Protein AF-A0A348PNM4-F1 (afdb_monomer_lite)

pLDDT: mean 82.45, std 11.68, range [41.69, 92.88]

Sequence (81 aa):
MGYELHCLTVTDAEWQMIKTGVPFADTLESSYEGENFSYYFSFNSGFKGQLSVDYSGEDDYSSGEGFSGSLDDAHIHLDSD

Foldseek 3Di:
DDDDDDDDDDDPVVVVCLQVLHWDKDWDWDDDPRKIKIWIWIGNPPHRQWIWIWMAIPPNVDIDTPDTDGVVPDDDDDPDD

Radius of gyration: 13.39 Å; chains: 1; bounding box: 32×25×34 Å

Secondary structure (DSSP, 8-state):
-----------HHHHHHHHHT--EEEEEEEEETTEEEEEEEEESSSSTTEEEEEEEESSTT-EEEEEEEETTTS-------

Structure (mmCIF, N/CA/C/O backbone):
data_AF-A0A348PNM4-F1
#
_entry.id   AF-A0A348PNM4-F1
#
loop_
_atom_site.group_PDB
_atom_site.id
_atom_site.type_symbol
_atom_site.label_atom_id
_atom_site.label_alt_id
_atom_site.label_comp_id
_atom_site.label_asym_id
_atom_site.label_entity_id
_atom_site.label_seq_id
_atom_site.pdbx_PDB_ins_code
_atom_site.Cartn_x
_atom_site.Cartn_y
_atom_site.Cartn_z
_atom_site.occupancy
_atom_site.B_iso_or_equiv
_atom_site.auth_seq_id
_atom_site.auth_comp_id
_atom_site.auth_asym_id
_atom_site.auth_atom_id
_atom_site.pdbx_PDB_model_num
ATOM 1 N N . MET A 1 1 ? 5.732 -15.395 -17.395 1.00 43.09 1 MET A N 1
ATOM 2 C CA . MET A 1 1 ? 5.318 -13.988 -17.552 1.00 43.09 1 MET A CA 1
ATOM 3 C C . MET A 1 1 ? 5.341 -13.430 -16.146 1.00 43.09 1 MET A C 1
ATOM 5 O O . MET A 1 1 ? 4.546 -13.892 -15.337 1.00 43.09 1 MET A O 1
ATOM 9 N N . GLY A 1 2 ? 6.404 -12.694 -15.819 1.00 41.69 2 GLY A N 1
ATOM 10 C CA . GLY A 1 2 ? 6.798 -12.377 -14.447 1.00 41.69 2 GLY A CA 1
ATOM 11 C C . GLY A 1 2 ? 5.801 -11.435 -13.793 1.00 41.69 2 GLY A C 1
ATOM 12 O O . GLY A 1 2 ? 5.670 -10.297 -14.216 1.00 41.69 2 GLY A O 1
ATOM 13 N N . TYR A 1 3 ? 5.077 -11.941 -12.801 1.00 50.88 3 TYR A N 1
ATOM 14 C CA . TYR A 1 3 ? 4.429 -11.097 -11.811 1.00 50.88 3 TYR A CA 1
ATOM 15 C C . TYR A 1 3 ? 5.436 -10.974 -10.677 1.00 50.88 3 TYR A C 1
ATOM 17 O O . TYR A 1 3 ? 5.669 -11.949 -9.959 1.00 50.88 3 TYR A O 1
ATOM 25 N N . GLU A 1 4 ? 6.102 -9.833 -10.580 1.00 62.91 4 GLU A N 1
ATOM 26 C CA . GLU A 1 4 ? 6.943 -9.549 -9.427 1.00 62.91 4 GLU A CA 1
ATOM 27 C C . GLU A 1 4 ? 6.067 -9.113 -8.263 1.00 62.91 4 GLU A C 1
ATOM 29 O O . GLU A 1 4 ? 5.185 -8.265 -8.387 1.00 62.91 4 GLU A O 1
ATOM 34 N N . LEU A 1 5 ? 6.270 -9.780 -7.131 1.00 67.44 5 LEU A N 1
ATOM 35 C CA . LEU A 1 5 ? 5.561 -9.496 -5.898 1.00 67.44 5 LEU A CA 1
ATOM 36 C C . LEU A 1 5 ? 6.385 -8.476 -5.119 1.00 67.44 5 LEU A C 1
ATOM 38 O O . LEU A 1 5 ? 7.450 -8.807 -4.599 1.00 67.44 5 LEU A O 1
ATOM 42 N N . HIS A 1 6 ? 5.879 -7.250 -5.029 1.00 76.94 6 HIS A N 1
ATOM 43 C CA . HIS A 1 6 ? 6.426 -6.229 -4.144 1.00 76.94 6 HIS A CA 1
ATOM 44 C C . HIS A 1 6 ? 5.617 -6.195 -2.847 1.00 76.94 6 HIS A C 1
ATOM 46 O O . HIS A 1 6 ? 4.394 -6.059 -2.867 1.00 76.94 6 HIS A O 1
ATOM 52 N N . CYS A 1 7 ? 6.311 -6.333 -1.718 1.00 80.06 7 CYS A N 1
ATOM 53 C CA . CYS A 1 7 ? 5.703 -6.357 -0.392 1.00 80.06 7 CYS A CA 1
ATOM 54 C C . CYS A 1 7 ? 6.083 -5.091 0.376 1.00 80.06 7 CYS A C 1
ATOM 56 O O . CYS A 1 7 ? 7.267 -4.839 0.600 1.00 80.06 7 CYS A O 1
ATOM 58 N N . LEU A 1 8 ? 5.080 -4.333 0.817 1.00 84.06 8 LEU A N 1
ATOM 59 C CA . LEU A 1 8 ? 5.260 -3.276 1.804 1.00 84.06 8 LEU A CA 1
ATOM 60 C C . LEU A 1 8 ? 5.109 -3.874 3.207 1.00 84.06 8 LEU A C 1
ATOM 62 O O . LEU A 1 8 ? 4.051 -4.407 3.548 1.00 84.06 8 LEU A O 1
ATOM 66 N N . THR A 1 9 ? 6.149 -3.763 4.029 1.00 86.44 9 THR A N 1
ATOM 67 C CA . THR A 1 9 ? 6.074 -4.140 5.443 1.00 86.44 9 THR A CA 1
ATOM 68 C C . THR A 1 9 ? 5.547 -2.963 6.249 1.00 86.44 9 THR A C 1
ATOM 70 O O . THR A 1 9 ? 6.140 -1.890 6.234 1.00 86.44 9 THR A O 1
ATOM 73 N N . VAL A 1 10 ? 4.467 -3.186 6.993 1.00 85.94 10 VAL A N 1
ATOM 74 C CA . VAL A 1 10 ? 3.904 -2.213 7.936 1.00 85.94 10 VAL A CA 1
ATOM 75 C C . VAL A 1 10 ? 3.994 -2.752 9.359 1.00 85.94 10 VAL A C 1
ATOM 77 O O . VAL A 1 10 ? 3.990 -3.965 9.583 1.00 85.94 10 VAL A O 1
ATOM 80 N N . THR A 1 11 ? 4.068 -1.862 10.340 1.00 89.06 11 THR A N 1
ATOM 81 C CA . THR A 1 11 ? 3.993 -2.228 11.758 1.00 89.06 11 THR A CA 1
ATOM 82 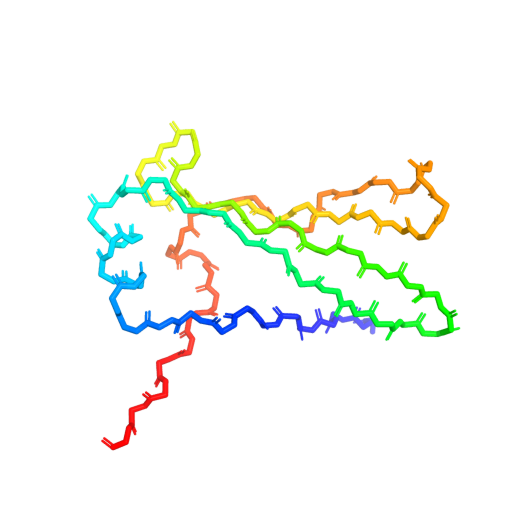C C . THR A 1 11 ? 2.573 -2.646 12.147 1.00 89.06 11 THR A C 1
ATOM 84 O O . THR A 1 11 ? 1.598 -2.279 11.489 1.00 89.06 11 THR A O 1
ATOM 87 N N . ASP A 1 12 ? 2.417 -3.368 13.266 1.00 88.19 12 ASP A N 1
ATOM 88 C CA . ASP A 1 12 ? 1.077 -3.713 13.772 1.00 88.19 12 ASP A CA 1
ATOM 89 C C . ASP A 1 12 ? 0.229 -2.456 14.021 1.00 88.19 12 ASP A C 1
ATOM 91 O O . ASP A 1 12 ? -0.937 -2.420 13.639 1.00 88.19 12 ASP A O 1
ATOM 95 N N . ALA A 1 13 ? 0.817 -1.391 14.577 1.00 89.25 13 ALA A N 1
ATOM 96 C CA . ALA A 1 13 ? 0.102 -0.143 14.836 1.00 89.25 13 ALA A CA 1
ATOM 97 C C . ALA A 1 13 ? -0.461 0.481 13.546 1.00 89.25 13 ALA A C 1
ATOM 99 O O . ALA A 1 13 ? -1.637 0.853 13.505 1.00 89.25 13 ALA A O 1
ATOM 100 N N . GLU A 1 14 ? 0.345 0.540 12.485 1.00 90.50 14 GLU A N 1
ATOM 101 C CA . GLU A 1 14 ? -0.082 1.012 11.162 1.00 90.50 14 GLU A CA 1
ATOM 102 C C . GLU A 1 14 ? -1.147 0.090 10.570 1.00 90.50 14 GLU A C 1
ATOM 104 O O . GLU A 1 14 ? -2.171 0.557 10.070 1.00 90.50 14 GLU A O 1
ATOM 109 N N . TRP A 1 15 ? -0.986 -1.225 10.719 1.00 89.56 15 TRP A N 1
ATOM 110 C CA . TRP A 1 15 ? -1.978 -2.191 10.262 1.00 89.56 15 TRP A CA 1
ATOM 111 C C . TRP A 1 15 ? -3.329 -2.041 10.974 1.00 89.56 15 TRP A C 1
ATOM 113 O O . TRP A 1 15 ? -4.385 -2.107 10.337 1.00 89.56 15 TRP A O 1
ATOM 123 N N . GLN A 1 16 ? -3.345 -1.790 12.287 1.00 90.50 16 GLN A N 1
A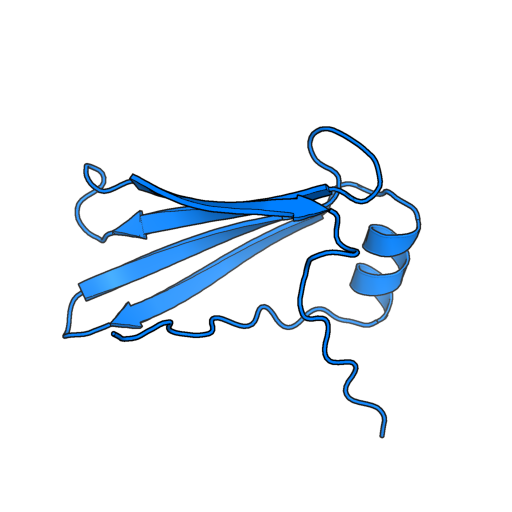TOM 124 C CA . GLN A 1 16 ? -4.585 -1.487 13.011 1.00 90.50 16 GLN A CA 1
ATOM 125 C C . GLN A 1 16 ? -5.232 -0.191 12.498 1.00 90.50 16 GLN A C 1
ATOM 127 O O . GLN A 1 16 ? -6.453 -0.144 12.314 1.00 90.50 16 GLN A O 1
ATOM 132 N N . MET A 1 17 ? -4.440 0.847 12.215 1.00 91.75 17 MET A N 1
ATOM 133 C CA . MET A 1 17 ? -4.940 2.094 11.621 1.00 91.75 17 MET A CA 1
ATOM 134 C C . MET A 1 17 ? -5.574 1.842 10.246 1.00 91.75 17 MET A C 1
ATOM 136 O O . MET A 1 17 ? -6.733 2.208 10.028 1.00 91.75 17 MET A O 1
ATOM 140 N N . ILE A 1 18 ? -4.885 1.118 9.366 1.00 90.69 18 IL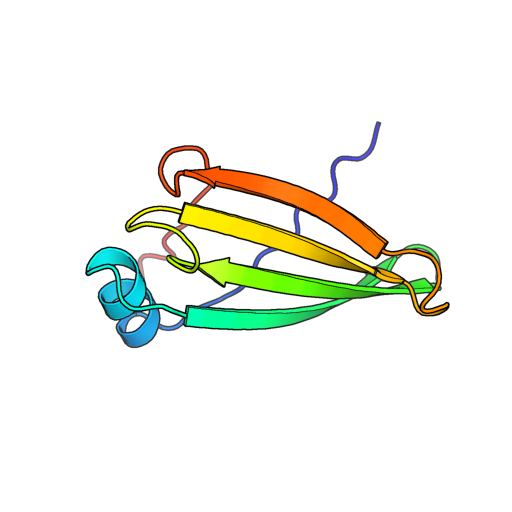E A N 1
ATOM 141 C CA . ILE A 1 18 ? -5.386 0.743 8.038 1.00 90.69 18 ILE A CA 1
ATOM 142 C C . ILE A 1 18 ? -6.716 -0.015 8.154 1.00 90.69 18 ILE A C 1
ATOM 144 O O . ILE A 1 18 ? -7.705 0.359 7.521 1.00 90.69 18 ILE A O 1
ATOM 148 N N . LYS A 1 19 ? -6.805 -1.025 9.026 1.00 88.19 19 LYS A N 1
ATOM 149 C CA . LYS A 1 19 ? -8.045 -1.800 9.230 1.00 88.19 19 LYS A CA 1
ATOM 150 C C . LYS A 1 19 ? -9.214 -0.960 9.748 1.00 88.19 19 LYS A C 1
ATOM 152 O O . LYS A 1 19 ? -10.377 -1.233 9.432 1.00 88.19 19 LYS A O 1
ATOM 157 N N . THR A 1 20 ? -8.941 0.067 10.550 1.00 91.06 20 THR A N 1
ATOM 158 C CA . THR A 1 20 ? -10.002 0.962 11.043 1.00 91.06 20 THR A CA 1
ATOM 159 C C . THR A 1 20 ? -10.510 1.931 9.974 1.00 91.06 20 THR A C 1
ATOM 161 O O . THR A 1 20 ? -11.615 2.459 10.126 1.00 91.06 20 THR A O 1
ATOM 164 N N . GLY A 1 21 ? -9.809 2.044 8.843 1.00 90.19 21 GLY A N 1
ATOM 165 C CA . GLY A 1 21 ? -10.152 2.930 7.732 1.00 90.19 21 GLY A CA 1
ATOM 166 C C . GLY A 1 21 ? -9.385 4.248 7.751 1.00 90.19 21 GLY A C 1
ATOM 167 O O . GLY A 1 21 ? -9.788 5.179 7.060 1.00 90.19 21 GLY A O 1
ATOM 168 N N . VAL A 1 22 ? -8.323 4.354 8.555 1.00 92.31 22 VAL A N 1
ATOM 169 C CA . VAL A 1 22 ? -7.454 5.534 8.559 1.00 92.31 22 VAL A CA 1
ATOM 170 C C . VAL A 1 22 ? -6.644 5.543 7.258 1.00 92.31 22 VAL A C 1
ATOM 172 O O . VAL A 1 22 ? -6.074 4.504 6.909 1.00 92.31 22 VAL A O 1
ATOM 175 N N . PRO A 1 23 ? -6.591 6.674 6.532 1.00 92.25 23 PRO A N 1
ATOM 176 C CA . PRO A 1 23 ? -5.719 6.817 5.377 1.00 92.25 23 PRO A CA 1
ATOM 177 C C . PRO A 1 23 ? -4.261 6.607 5.775 1.00 92.25 23 PRO A C 1
ATOM 179 O O . PRO A 1 23 ? -3.776 7.232 6.718 1.00 92.25 23 PRO A O 1
ATOM 182 N N . PHE A 1 24 ? -3.575 5.736 5.051 1.00 92.44 24 PHE A N 1
ATOM 183 C CA . PHE A 1 24 ? -2.154 5.466 5.231 1.00 92.44 24 PHE A CA 1
ATOM 184 C C . PHE A 1 24 ? -1.520 5.351 3.854 1.00 92.44 24 PHE A C 1
ATOM 186 O O . PHE A 1 24 ? -2.120 4.774 2.949 1.00 92.44 24 PHE A O 1
ATOM 193 N N . ALA A 1 25 ? -0.332 5.911 3.685 1.00 92.19 25 ALA A N 1
ATOM 194 C CA . ALA A 1 25 ? 0.406 5.793 2.445 1.00 92.19 25 ALA A CA 1
ATOM 195 C C . ALA A 1 25 ? 1.889 5.663 2.750 1.00 92.19 25 ALA A C 1
ATOM 197 O O . ALA A 1 25 ? 2.386 6.331 3.656 1.00 92.19 25 ALA A O 1
ATOM 198 N N . ASP A 1 26 ? 2.563 4.822 1.980 1.00 92.44 26 ASP A N 1
ATOM 199 C CA . ASP A 1 26 ? 3.998 4.607 2.094 1.00 92.44 26 ASP A CA 1
ATOM 200 C C . ASP A 1 26 ? 4.594 4.304 0.717 1.00 92.44 26 ASP A C 1
ATOM 202 O O . ASP A 1 26 ? 3.867 4.004 -0.238 1.00 92.44 26 ASP A O 1
ATOM 206 N N . THR A 1 27 ? 5.909 4.450 0.587 1.00 90.25 27 THR A N 1
ATOM 207 C CA . THR A 1 27 ? 6.609 4.298 -0.692 1.00 90.25 27 THR A CA 1
ATOM 208 C C . THR A 1 27 ? 7.704 3.259 -0.556 1.00 90.25 27 THR A C 1
ATOM 210 O O . THR A 1 27 ? 8.560 3.356 0.318 1.00 90.25 27 THR A O 1
ATOM 213 N N . LEU A 1 28 ? 7.699 2.288 -1.462 1.00 88.44 28 LEU A N 1
ATOM 214 C CA . LEU A 1 28 ? 8.727 1.267 -1.567 1.00 88.44 28 LEU A CA 1
ATOM 215 C C . LEU A 1 28 ? 9.577 1.533 -2.807 1.00 88.44 28 LEU A C 1
ATOM 217 O O . LEU A 1 28 ? 9.078 1.476 -3.928 1.00 88.44 28 LEU A O 1
ATOM 221 N N . GLU A 1 29 ? 10.868 1.763 -2.613 1.00 87.69 29 GLU A N 1
ATOM 222 C CA . GLU A 1 29 ? 11.835 1.828 -3.709 1.00 87.69 29 GLU A CA 1
ATOM 223 C C . GLU A 1 29 ? 12.378 0.422 -3.996 1.00 87.69 29 GLU A C 1
ATOM 225 O O . GLU A 1 29 ? 12.777 -0.315 -3.089 1.00 87.69 29 GLU A O 1
ATOM 230 N N . SER A 1 30 ? 12.387 0.025 -5.264 1.00 84.31 30 SER A N 1
ATOM 231 C CA . SER A 1 30 ? 12.933 -1.254 -5.714 1.00 84.31 30 SER A CA 1
ATOM 232 C C . SER A 1 30 ? 13.683 -1.081 -7.029 1.00 84.31 30 SER A C 1
ATOM 234 O O . SER A 1 30 ? 13.440 -0.134 -7.766 1.00 84.31 30 SER A O 1
ATOM 236 N N . SER A 1 31 ? 14.602 -1.994 -7.334 1.00 80.06 31 SER A N 1
ATOM 237 C CA . SER A 1 31 ? 15.325 -1.998 -8.608 1.00 80.06 31 SER A CA 1
ATOM 238 C C . SER A 1 31 ? 15.035 -3.287 -9.363 1.00 80.06 31 SER A C 1
ATOM 240 O O . SER A 1 31 ? 15.127 -4.376 -8.794 1.00 80.06 31 SER A O 1
ATOM 242 N N . TYR A 1 32 ? 14.695 -3.161 -10.643 1.00 72.81 32 TYR A N 1
ATOM 243 C CA . TYR A 1 32 ? 14.408 -4.278 -11.535 1.00 72.81 32 TYR A CA 1
ATOM 244 C C . TYR A 1 32 ? 15.142 -4.091 -12.864 1.00 72.81 32 TYR A C 1
ATOM 246 O O . TYR A 1 32 ? 15.131 -3.010 -13.435 1.00 72.81 32 TYR A O 1
ATOM 254 N N . GLU A 1 33 ? 15.851 -5.128 -13.320 1.00 77.06 33 GLU A N 1
ATOM 255 C CA . GLU A 1 33 ? 16.676 -5.119 -14.548 1.00 77.06 33 GLU A CA 1
ATOM 256 C C . GLU A 1 33 ? 17.656 -3.928 -14.696 1.00 77.06 33 GLU A C 1
ATOM 258 O O . GLU A 1 33 ? 18.151 -3.648 -15.785 1.00 77.06 33 GLU A O 1
ATOM 263 N N . GLY A 1 34 ? 18.029 -3.287 -13.583 1.00 78.75 34 GLY A N 1
ATOM 264 C CA . GLY A 1 34 ? 18.922 -2.123 -13.559 1.00 78.75 34 GLY A CA 1
ATOM 265 C C . GLY A 1 34 ? 18.208 -0.769 -13.600 1.00 78.75 34 GLY A C 1
ATOM 266 O O . GLY A 1 34 ? 18.889 0.250 -13.547 1.00 78.75 34 GLY A O 1
ATOM 267 N N . GLU A 1 35 ? 16.877 -0.759 -13.641 1.00 80.00 35 GLU A N 1
ATOM 268 C CA . GLU A 1 35 ? 16.031 0.430 -13.532 1.00 80.00 35 GLU A CA 1
ATOM 269 C C . GLU A 1 35 ? 15.444 0.533 -12.117 1.00 80.00 35 GLU A C 1
ATOM 271 O O . GLU A 1 35 ? 15.063 -0.474 -11.512 1.00 80.00 35 GLU A O 1
ATOM 276 N N . ASN A 1 36 ? 15.386 1.747 -11.567 1.00 83.50 36 ASN A N 1
ATOM 277 C CA . ASN A 1 36 ? 14.751 1.997 -10.276 1.00 83.50 36 ASN A CA 1
ATOM 278 C C . ASN A 1 36 ? 13.262 2.294 -10.459 1.00 83.50 36 ASN A C 1
ATOM 280 O O . ASN A 1 36 ? 12.864 3.039 -11.354 1.00 83.50 36 ASN A O 1
ATOM 284 N N . PHE A 1 37 ? 12.456 1.730 -9.569 1.00 85.81 37 PHE A N 1
ATOM 285 C CA . PHE A 1 37 ? 11.019 1.919 -9.503 1.00 85.81 37 PHE A CA 1
ATOM 286 C C . PHE A 1 37 ? 10.619 2.339 -8.095 1.00 85.81 37 PHE A C 1
ATOM 288 O O . PHE A 1 37 ? 11.032 1.732 -7.103 1.00 85.81 37 PHE A O 1
A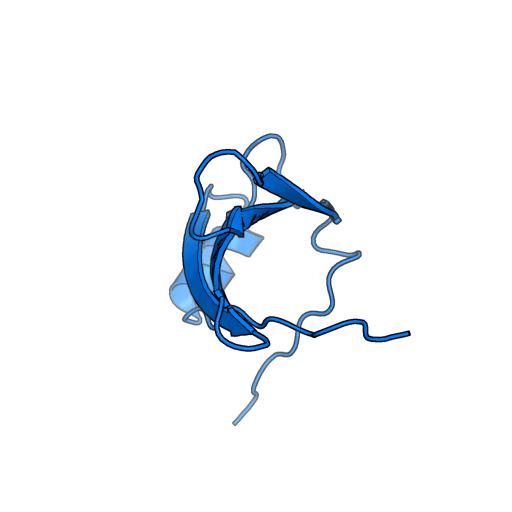TOM 295 N N . SER A 1 38 ? 9.760 3.344 -8.023 1.00 88.94 38 SER A N 1
ATOM 296 C CA . SER A 1 38 ? 9.105 3.775 -6.793 1.00 88.94 38 SER A CA 1
ATOM 297 C C . SER A 1 38 ? 7.668 3.289 -6.818 1.00 88.94 38 SER A C 1
ATOM 299 O O . SER A 1 38 ? 6.922 3.644 -7.726 1.00 88.94 38 SER A O 1
ATOM 301 N N . TYR A 1 39 ? 7.278 2.485 -5.834 1.00 89.00 39 TYR A N 1
ATOM 302 C CA . TYR A 1 39 ? 5.924 1.965 -5.665 1.00 89.00 39 TYR A CA 1
ATOM 303 C C . TYR A 1 39 ? 5.217 2.717 -4.541 1.00 89.00 39 TYR A C 1
ATOM 305 O O . TYR A 1 39 ? 5.644 2.666 -3.389 1.00 89.00 39 TYR A O 1
ATOM 313 N N . TYR A 1 40 ? 4.117 3.383 -4.858 1.00 90.56 40 TYR A N 1
ATOM 314 C CA . TYR A 1 40 ? 3.318 4.185 -3.942 1.00 90.56 40 TYR A CA 1
ATOM 315 C C . TYR A 1 40 ? 2.093 3.398 -3.499 1.00 90.56 40 TYR A C 1
ATOM 317 O O . TYR A 1 40 ? 1.134 3.237 -4.252 1.00 90.56 40 TYR A O 1
ATOM 325 N N . PHE A 1 41 ? 2.106 2.927 -2.258 1.00 91.50 41 PHE A N 1
ATOM 326 C CA . PHE A 1 41 ? 0.983 2.218 -1.664 1.00 91.50 41 PHE A CA 1
ATOM 327 C C . PHE A 1 41 ? 0.070 3.220 -0.969 1.00 91.50 41 PHE A C 1
ATOM 329 O O . PHE A 1 41 ? 0.507 3.960 -0.092 1.00 91.50 41 PHE A O 1
ATOM 336 N N . SER A 1 42 ? -1.208 3.223 -1.331 1.00 92.31 42 SER A N 1
ATOM 337 C CA . SER A 1 42 ? -2.236 4.087 -0.756 1.00 92.31 42 SER A CA 1
ATOM 338 C C . SER A 1 42 ? -3.390 3.255 -0.209 1.00 92.31 42 SER A C 1
AT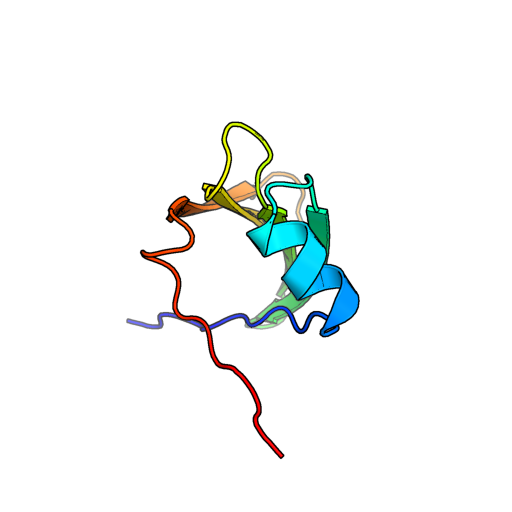OM 340 O O . SER A 1 42 ? -4.137 2.619 -0.953 1.00 92.31 42 SER A O 1
ATOM 342 N N . PHE A 1 43 ? -3.571 3.302 1.105 1.00 92.88 43 PHE A N 1
ATOM 343 C CA . PHE A 1 43 ? -4.622 2.614 1.841 1.00 92.88 43 PHE A CA 1
ATOM 344 C C . PHE A 1 43 ? -5.721 3.594 2.236 1.00 92.88 43 PHE A C 1
ATOM 346 O O . PHE A 1 43 ? -5.447 4.685 2.736 1.00 92.88 43 PHE A O 1
ATOM 353 N N . ASN A 1 44 ? -6.977 3.183 2.072 1.00 92.50 44 ASN A N 1
ATOM 354 C CA . ASN A 1 44 ? -8.162 3.954 2.461 1.00 92.50 44 ASN A CA 1
ATOM 355 C C . ASN A 1 44 ? -8.230 5.384 1.881 1.00 92.50 44 ASN A C 1
ATOM 357 O O . ASN A 1 44 ? -8.835 6.262 2.494 1.00 92.50 44 ASN A O 1
ATOM 361 N N . SER A 1 45 ? -7.604 5.638 0.726 1.00 88.19 45 SER A N 1
ATOM 362 C CA . SER A 1 45 ? -7.492 6.991 0.156 1.00 88.19 45 SER A CA 1
ATOM 363 C C . SER A 1 45 ? -8.826 7.513 -0.402 1.00 88.19 45 SER A C 1
ATOM 365 O O . SER A 1 45 ? -9.200 8.661 -0.167 1.00 88.19 45 SER A O 1
ATOM 367 N N . GLY A 1 46 ? -9.591 6.661 -1.088 1.00 86.31 46 GLY A N 1
ATOM 368 C CA . GLY A 1 46 ? -10.932 6.970 -1.591 1.00 86.31 46 GLY A CA 1
ATOM 369 C C . GLY A 1 46 ? -12.054 6.428 -0.704 1.00 86.31 46 GLY A C 1
ATOM 370 O O . GLY A 1 46 ? -13.027 7.133 -0.435 1.00 86.31 46 GLY A O 1
ATOM 371 N N . PHE A 1 47 ? -11.936 5.184 -0.232 1.00 87.94 47 PHE A N 1
ATOM 372 C CA . PHE A 1 47 ? -12.915 4.566 0.669 1.00 87.94 47 PHE A CA 1
ATOM 373 C C . PHE A 1 47 ? -12.269 3.573 1.638 1.00 87.94 47 PHE A C 1
ATOM 375 O O . PHE A 1 47 ? -11.198 3.027 1.383 1.00 87.94 47 PHE A O 1
ATOM 382 N N . LYS A 1 48 ? -12.946 3.309 2.762 1.00 91.06 48 LYS A N 1
ATOM 383 C CA . LYS A 1 48 ? -12.488 2.329 3.753 1.00 91.06 48 LYS A CA 1
ATOM 384 C C . LYS A 1 48 ? -12.380 0.939 3.125 1.00 91.06 48 LYS A C 1
ATOM 386 O O . LYS A 1 48 ? -13.364 0.420 2.609 1.00 91.06 48 LYS A O 1
ATOM 391 N N . GLY A 1 49 ? -11.221 0.318 3.278 1.00 89.69 49 GLY A N 1
ATOM 392 C CA . GLY A 1 49 ? -10.897 -0.974 2.700 1.00 89.69 49 GLY A CA 1
ATOM 393 C C . GLY A 1 49 ? -10.245 -0.879 1.326 1.00 89.69 49 GLY A C 1
ATOM 394 O O . GLY A 1 49 ? -10.006 -1.922 0.749 1.00 89.69 49 GLY A O 1
ATOM 395 N N . GLN A 1 50 ? -9.964 0.306 0.782 1.00 92.62 50 GLN A N 1
ATOM 396 C CA . GLN A 1 50 ? -9.275 0.426 -0.505 1.00 92.62 50 GLN A CA 1
ATOM 397 C C . GLN A 1 50 ? -7.762 0.224 -0.357 1.00 92.62 50 GLN A C 1
ATOM 399 O O . GLN A 1 50 ? -7.161 0.750 0.583 1.00 92.62 50 GLN A O 1
ATOM 404 N N . LEU A 1 51 ? -7.158 -0.447 -1.334 1.00 91.50 51 LEU A N 1
ATOM 405 C CA . LEU A 1 51 ? -5.728 -0.411 -1.619 1.00 91.50 51 LEU A CA 1
ATOM 406 C C . LEU A 1 51 ? -5.523 -0.009 -3.083 1.00 91.50 51 LEU A C 1
ATOM 408 O O . LEU A 1 51 ? -6.076 -0.634 -3.987 1.00 91.50 51 LEU A O 1
ATOM 412 N N . SER A 1 52 ? -4.701 1.008 -3.302 1.00 90.75 52 SER A N 1
ATOM 413 C CA . SER A 1 52 ? -4.151 1.341 -4.614 1.00 90.75 52 SER A CA 1
ATOM 414 C C . SER A 1 52 ? -2.631 1.330 -4.538 1.00 90.75 52 SER A C 1
ATOM 416 O O . SER A 1 52 ? -2.052 1.719 -3.525 1.00 90.75 52 SER A O 1
ATOM 418 N N . VAL A 1 53 ? -2.004 0.842 -5.597 1.00 89.62 53 VAL A N 1
ATOM 419 C CA . VAL A 1 53 ? -0.560 0.797 -5.772 1.00 89.62 53 VAL A CA 1
ATOM 420 C C . VAL A 1 53 ? -0.266 1.386 -7.133 1.00 89.62 53 VAL A C 1
ATOM 422 O O . VAL A 1 53 ? -0.610 0.794 -8.156 1.00 89.62 53 VAL A O 1
ATOM 425 N N . ASP A 1 54 ? 0.379 2.535 -7.128 1.00 89.88 54 ASP A N 1
ATOM 426 C CA . ASP A 1 54 ? 0.913 3.174 -8.321 1.00 89.88 54 ASP A CA 1
ATOM 427 C C . ASP A 1 54 ? 2.423 2.959 -8.345 1.00 89.88 54 ASP A C 1
ATOM 429 O O . ASP A 1 54 ? 3.042 2.774 -7.298 1.00 89.88 54 ASP A O 1
ATOM 433 N N . TYR A 1 55 ? 3.041 2.975 -9.517 1.00 87.88 55 TYR A N 1
ATOM 4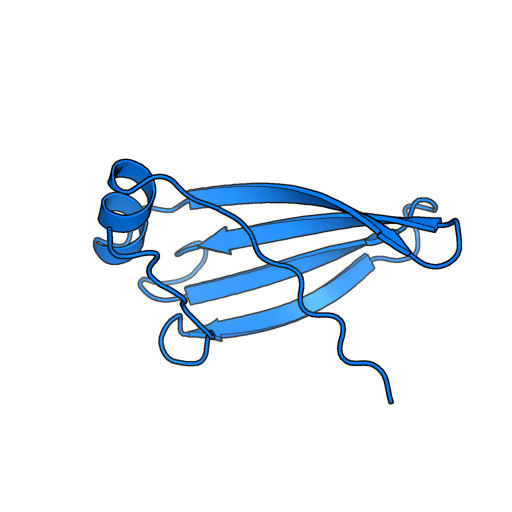34 C CA . TYR A 1 55 ? 4.495 2.956 -9.616 1.00 87.88 55 TYR A CA 1
ATOM 435 C C . TYR A 1 55 ? 4.998 3.987 -10.612 1.00 87.88 55 TYR A C 1
ATOM 437 O O . TYR A 1 55 ? 4.307 4.321 -11.575 1.00 87.88 55 TYR A O 1
ATOM 445 N N . SER A 1 56 ? 6.211 4.479 -10.385 1.00 87.06 56 SER A N 1
ATOM 446 C CA . SER A 1 56 ? 6.943 5.333 -11.316 1.00 87.06 56 SER A CA 1
ATOM 447 C C . SER A 1 56 ? 8.345 4.781 -11.537 1.00 87.06 56 SER A C 1
ATOM 449 O O . SER A 1 56 ? 9.042 4.463 -10.573 1.00 87.06 56 SER A O 1
ATOM 451 N N . GLY A 1 57 ? 8.758 4.674 -12.797 1.00 83.62 57 GLY A N 1
ATOM 452 C CA . GLY A 1 57 ? 10.148 4.391 -13.153 1.00 83.62 57 GLY A CA 1
ATOM 453 C C . GLY A 1 57 ? 11.072 5.595 -12.934 1.00 83.62 57 GLY A C 1
ATOM 454 O O . GLY A 1 57 ? 10.612 6.707 -12.678 1.00 83.62 57 GLY A O 1
ATOM 455 N N . GLU A 1 58 ? 12.377 5.358 -13.065 1.00 76.81 58 GLU A N 1
ATOM 456 C CA . GLU A 1 58 ? 13.446 6.362 -12.931 1.00 76.81 58 GLU A CA 1
ATOM 457 C C . GLU A 1 58 ? 13.281 7.550 -13.897 1.00 76.81 58 GLU A C 1
ATOM 459 O O . GLU A 1 58 ? 13.501 8.704 -13.527 1.00 76.81 58 GLU A O 1
ATOM 464 N N . ASP A 1 59 ? 12.822 7.281 -15.118 1.00 70.00 59 ASP A N 1
ATOM 465 C CA . ASP A 1 59 ? 12.325 8.301 -16.028 1.00 70.00 59 ASP A CA 1
ATOM 466 C C . ASP A 1 59 ? 10.847 8.566 -15.699 1.00 70.00 59 ASP A C 1
ATOM 468 O O . ASP A 1 59 ? 9.973 7.798 -16.103 1.00 70.00 59 ASP A O 1
ATOM 472 N N . ASP A 1 60 ? 10.576 9.678 -15.003 1.00 62.56 60 ASP A N 1
ATOM 473 C CA . ASP A 1 60 ? 9.282 10.259 -14.552 1.00 62.56 60 ASP A CA 1
ATOM 474 C C . ASP A 1 60 ? 8.108 10.206 -15.575 1.00 62.56 60 ASP A C 1
ATOM 476 O O . ASP A 1 60 ? 6.960 10.525 -15.275 1.00 62.56 60 ASP A O 1
ATOM 480 N N . TYR A 1 61 ? 8.384 9.798 -16.814 1.00 60.44 61 TYR A N 1
ATOM 481 C CA . TYR A 1 61 ? 7.431 9.540 -17.892 1.00 60.44 61 TYR A CA 1
ATOM 482 C C . TYR A 1 61 ? 6.744 8.169 -17.821 1.00 60.44 61 TYR A C 1
ATOM 484 O O . TYR A 1 61 ? 5.732 7.972 -18.498 1.00 60.44 61 TYR A O 1
ATOM 492 N N . SER A 1 62 ? 7.263 7.232 -17.027 1.00 64.69 62 SER A N 1
ATOM 493 C CA . SER A 1 62 ? 6.744 5.865 -16.916 1.00 64.69 62 SER A CA 1
ATOM 494 C C . SER A 1 62 ? 6.033 5.676 -15.580 1.00 64.69 62 SER A C 1
ATOM 496 O O . SER A 1 62 ? 6.569 5.047 -14.672 1.00 64.69 62 SER A O 1
ATOM 498 N N . SER A 1 63 ? 4.832 6.248 -15.453 1.00 79.06 63 SER A N 1
ATOM 499 C CA . SER A 1 63 ? 3.920 5.938 -14.347 1.00 79.06 63 SER A CA 1
ATOM 500 C C . SER A 1 63 ? 2.857 4.932 -14.780 1.00 79.06 63 SER A C 1
ATOM 502 O O . SER A 1 63 ? 2.366 4.971 -15.912 1.00 79.06 63 SER A O 1
ATOM 504 N N . GLY A 1 64 ? 2.512 4.013 -13.884 1.00 82.00 64 GLY A N 1
ATOM 505 C CA . GLY A 1 64 ? 1.511 2.985 -14.133 1.00 82.00 64 GLY A CA 1
ATOM 506 C C . GLY A 1 64 ? 0.735 2.612 -12.877 1.00 82.00 64 GLY A C 1
ATOM 507 O O . GLY A 1 64 ? 1.214 2.772 -11.757 1.00 82.00 64 GLY A O 1
ATOM 508 N N . GLU A 1 65 ? -0.471 2.089 -13.084 1.00 86.44 65 GLU A N 1
ATOM 509 C CA . GLU A 1 65 ? -1.270 1.484 -12.019 1.00 86.44 65 GLU A CA 1
ATOM 510 C C . GLU A 1 65 ? -0.813 0.028 -11.852 1.00 86.44 65 GLU A C 1
ATOM 512 O O . GLU A 1 65 ? -0.889 -0.771 -12.790 1.00 86.44 65 GLU A O 1
ATOM 517 N N . GLY A 1 66 ? -0.286 -0.309 -10.677 1.00 83.50 66 GLY A N 1
ATOM 518 C CA . GLY A 1 66 ? 0.101 -1.673 -10.320 1.00 83.50 66 GLY A CA 1
ATOM 519 C C . GLY A 1 66 ? -1.078 -2.477 -9.772 1.00 83.50 66 GLY A C 1
ATOM 520 O O . GLY A 1 66 ? -1.306 -3.614 -10.183 1.00 83.50 66 GLY A O 1
ATOM 521 N N . PHE A 1 67 ? -1.848 -1.884 -8.860 1.00 86.88 67 PHE A N 1
ATOM 522 C CA . PHE A 1 67 ? -3.035 -2.498 -8.266 1.00 86.88 67 PHE A CA 1
ATOM 523 C C . PHE A 1 67 ? -4.054 -1.428 -7.879 1.00 86.88 67 PHE A C 1
ATOM 525 O O . PHE A 1 67 ? -3.692 -0.369 -7.380 1.00 86.88 67 PHE A O 1
ATOM 532 N N . SER A 1 68 ? -5.341 -1.715 -8.038 1.00 89.50 68 SER A N 1
ATOM 533 C CA . SER A 1 68 ? -6.412 -0.856 -7.539 1.00 89.50 68 SER A CA 1
ATOM 534 C C . SER A 1 68 ? -7.612 -1.723 -7.191 1.00 89.50 68 SER A C 1
ATOM 536 O O . SER A 1 68 ? -8.193 -2.378 -8.058 1.00 89.50 68 SER A O 1
ATOM 538 N N . GLY A 1 69 ? -7.955 -1.795 -5.908 1.00 88.75 69 GLY A N 1
ATOM 539 C CA . GLY A 1 69 ? -8.970 -2.729 -5.438 1.00 88.75 69 GLY A CA 1
ATOM 540 C C . GLY A 1 69 ? -9.252 -2.642 -3.946 1.00 88.75 69 GLY A C 1
ATOM 541 O O . GLY A 1 69 ? -8.888 -1.677 -3.268 1.00 88.75 69 GLY A O 1
ATOM 542 N N . SER A 1 70 ? -9.944 -3.657 -3.434 1.00 88.88 70 SER A N 1
ATOM 543 C CA . SER A 1 70 ? -10.167 -3.812 -2.000 1.00 88.88 70 SER A CA 1
ATOM 544 C C . SER A 1 70 ? -8.951 -4.459 -1.337 1.00 88.88 70 SER A C 1
ATOM 546 O O . SER A 1 70 ? -8.251 -5.267 -1.941 1.00 88.88 70 SER A O 1
ATOM 548 N N . LEU A 1 71 ? -8.747 -4.179 -0.053 1.00 86.44 71 LEU A N 1
ATOM 549 C CA . LEU A 1 71 ? -7.819 -4.902 0.814 1.00 86.44 71 LEU A CA 1
ATOM 550 C C . LEU A 1 71 ? -8.176 -6.385 0.929 1.00 86.44 71 LEU A C 1
ATOM 552 O O . LEU A 1 71 ? -7.301 -7.187 1.220 1.00 86.44 71 LEU A O 1
ATOM 556 N N . ASP A 1 72 ? -9.439 -6.742 0.692 1.00 85.00 72 ASP A N 1
ATOM 557 C CA . ASP A 1 72 ? -9.889 -8.139 0.646 1.00 85.00 72 ASP A CA 1
ATOM 558 C C . ASP A 1 72 ? -9.344 -8.887 -0.585 1.00 85.00 72 ASP A C 1
ATOM 560 O O . ASP A 1 72 ? -9.069 -10.081 -0.514 1.00 85.00 72 ASP A O 1
ATOM 564 N N . ASP A 1 73 ? -9.123 -8.169 -1.692 1.00 83.62 73 ASP A N 1
ATOM 565 C CA . ASP A 1 73 ? -8.518 -8.710 -2.914 1.00 83.62 73 ASP A CA 1
ATOM 566 C C . ASP A 1 73 ? -6.979 -8.738 -2.837 1.00 83.62 73 ASP A C 1
ATOM 568 O O . ASP A 1 73 ? -6.315 -9.341 -3.684 1.00 83.62 73 ASP A O 1
ATOM 572 N N . ALA A 1 74 ? -6.393 -8.074 -1.837 1.00 82.00 74 ALA A N 1
ATOM 573 C CA . ALA A 1 74 ? -4.954 -7.995 -1.656 1.00 82.00 74 ALA A CA 1
ATOM 574 C C . ALA A 1 74 ? -4.412 -9.229 -0.919 1.00 82.00 74 ALA A C 1
ATOM 576 O O . ALA A 1 74 ? -4.966 -9.696 0.078 1.00 82.00 74 ALA A O 1
ATOM 577 N N . HIS A 1 75 ? -3.260 -9.736 -1.364 1.00 79.81 75 HIS A N 1
ATOM 578 C CA . HIS A 1 75 ? -2.552 -10.797 -0.652 1.00 79.81 75 HIS A CA 1
ATOM 579 C C . HIS A 1 75 ? -1.877 -10.246 0.611 1.00 79.81 75 HIS A C 1
ATOM 581 O O . HIS A 1 75 ? -0.764 -9.727 0.559 1.00 79.81 75 HIS A O 1
ATOM 587 N N . ILE A 1 76 ? -2.544 -10.383 1.759 1.00 80.12 76 ILE A N 1
ATOM 588 C CA . ILE A 1 76 ? -2.017 -9.968 3.064 1.00 80.12 76 ILE A CA 1
ATOM 589 C C . ILE A 1 76 ? -1.324 -11.158 3.734 1.00 80.12 76 ILE A C 1
ATOM 591 O O . ILE A 1 76 ? -1.962 -12.165 4.047 1.00 80.12 76 ILE A O 1
ATOM 595 N N . HIS A 1 77 ? -0.021 -11.034 3.987 1.00 79.81 77 HIS A N 1
ATOM 596 C CA . HIS A 1 77 ? 0.727 -11.976 4.817 1.00 79.81 77 HIS A CA 1
ATOM 597 C C . HIS A 1 77 ? 0.923 -11.372 6.209 1.00 79.81 77 HIS A C 1
ATOM 599 O O . HIS A 1 77 ? 1.499 -10.295 6.340 1.00 79.81 77 HIS A O 1
ATOM 605 N N . LEU A 1 78 ? 0.427 -12.052 7.243 1.00 75.19 78 LEU A N 1
ATOM 606 C CA . LEU A 1 78 ? 0.644 -11.661 8.633 1.00 75.19 78 LEU A CA 1
ATOM 607 C C . LEU A 1 78 ? 1.772 -12.525 9.189 1.00 75.19 78 LEU A C 1
ATOM 609 O O . LEU A 1 78 ? 1.556 -13.709 9.450 1.00 75.19 78 LEU A O 1
ATOM 613 N N . ASP A 1 79 ? 2.957 -11.939 9.350 1.00 69.38 79 ASP A N 1
ATOM 614 C CA . ASP A 1 79 ? 4.053 -12.593 10.063 1.00 69.38 79 ASP A CA 1
ATOM 615 C C . ASP A 1 79 ? 3.615 -12.754 11.525 1.00 69.38 79 ASP A C 1
ATOM 617 O O . ASP A 1 79 ? 3.447 -11.780 12.261 1.00 69.38 79 ASP A O 1
ATOM 621 N N . SER A 1 80 ? 3.253 -13.983 11.885 1.00 53.97 80 SER A N 1
ATOM 622 C CA . SER A 1 80 ? 2.810 -14.342 13.229 1.00 53.97 80 SER A CA 1
ATOM 623 C C . SER A 1 80 ? 3.966 -15.082 13.886 1.00 53.97 80 SER A C 1
ATOM 625 O O . SER A 1 80 ? 4.207 -16.237 13.534 1.00 53.97 80 SER A O 1
ATOM 627 N N . ASP A 1 81 ? 4.687 -14.399 14.776 1.00 51.31 81 ASP A N 1
ATOM 628 C CA . ASP A 1 81 ? 5.631 -15.031 15.712 1.00 51.31 81 ASP A CA 1
ATOM 629 C C . ASP A 1 81 ? 4.893 -15.975 16.681 1.00 51.31 81 ASP A C 1
ATOM 631 O O . ASP A 1 81 ? 3.814 -15.581 17.196 1.00 51.31 81 ASP A O 1
#